Protein AF-A0A357K878-F1 (afdb_monomer_lite)

Sequence (113 aa):
WRDSGDEPWMMQSRLPSVAVAVCEDRLHGLERMATARPVLQVVVLDDGMQHRALRPDVLVGLVGRPDAHTWRLLVPAGPFRDLPSRLKRCDHVVDTSGHHPQCPWSSRTASAP

Radius of gyration: 17.21 Å; chains: 1; bounding box: 41×38×40 Å

pLDDT: mean 83.86, std 15.26, range [27.86, 96.25]

Secondary structure (DSSP, 8-state):
-TTT-HHHHHHHHH-TTS-----SSHHHHHHHHHHH-TT------TT-TT-TT---SS-EEEE----TTTTTPBTTTSSBSS-GGGGGG-SEEEE-SS--TT-TTTTTTS---

Structure (mmCIF, N/CA/C/O backbone):
data_AF-A0A357K878-F1
#
_entry.id   AF-A0A357K878-F1
#
loop_
_atom_site.group_PDB
_atom_site.id
_atom_site.type_symbol
_atom_site.label_atom_id
_atom_site.label_alt_id
_atom_site.label_comp_id
_atom_site.label_asym_id
_atom_site.label_entity_id
_atom_site.label_seq_id
_atom_site.pdbx_PDB_ins_code
_atom_site.Cartn_x
_atom_site.Cartn_y
_atom_site.Cartn_z
_atom_site.occupancy
_atom_site.B_iso_or_equiv
_atom_site.auth_seq_id
_atom_site.auth_comp_id
_atom_site.auth_asym_id
_atom_site.auth_atom_id
_atom_site.pdbx_PDB_model_num
ATOM 1 N N . TRP A 1 1 ? 12.622 -7.210 15.377 1.00 70.62 1 TRP A N 1
ATOM 2 C CA . TRP A 1 1 ? 13.041 -7.523 14.001 1.00 70.62 1 TRP A CA 1
ATOM 3 C C . TRP A 1 1 ? 13.207 -9.025 13.762 1.00 70.62 1 TRP A C 1
ATOM 5 O O . TRP A 1 1 ? 12.644 -9.495 12.790 1.00 70.62 1 TRP A O 1
ATOM 15 N N . ARG A 1 2 ? 13.895 -9.800 14.627 1.00 75.50 2 ARG A N 1
ATOM 16 C CA . ARG A 1 2 ? 14.149 -11.246 14.394 1.00 75.50 2 ARG A CA 1
ATOM 17 C C . ARG A 1 2 ? 12.900 -12.082 14.077 1.00 75.50 2 ARG A C 1
ATOM 19 O O . ARG A 1 2 ? 12.966 -12.911 13.183 1.00 75.50 2 ARG A O 1
ATOM 26 N N . ASP A 1 3 ? 11.777 -11.799 14.736 1.00 79.56 3 ASP A N 1
ATOM 27 C CA . ASP A 1 3 ? 10.540 -12.579 14.561 1.00 79.56 3 ASP A CA 1
ATOM 28 C C . ASP A 1 3 ? 9.530 -11.937 13.593 1.00 79.56 3 ASP A C 1
ATOM 30 O O . ASP A 1 3 ? 8.498 -12.526 13.292 1.00 79.56 3 ASP A O 1
ATOM 34 N N . SER A 1 4 ? 9.776 -10.704 13.135 1.00 77.75 4 SER A N 1
ATOM 35 C CA . SER A 1 4 ? 8.782 -9.904 12.390 1.00 77.75 4 SER A CA 1
ATOM 36 C C . SER A 1 4 ? 9.309 -9.310 11.086 1.00 77.75 4 SER A C 1
ATOM 38 O O . SER A 1 4 ? 8.530 -8.734 10.341 1.00 77.75 4 SER A O 1
ATOM 40 N N . GLY A 1 5 ? 10.612 -9.408 10.821 1.00 86.38 5 GLY A N 1
ATOM 41 C CA . GLY A 1 5 ? 11.286 -8.641 9.777 1.00 86.38 5 GLY A CA 1
ATOM 42 C C . GLY A 1 5 ? 11.749 -7.263 10.258 1.00 86.38 5 GLY A C 1
ATOM 43 O O . GLY A 1 5 ? 11.380 -6.780 11.336 1.00 86.38 5 GLY A O 1
ATOM 44 N N . ASP A 1 6 ? 12.613 -6.649 9.465 1.00 90.00 6 ASP A N 1
ATOM 45 C CA . ASP A 1 6 ? 13.151 -5.304 9.655 1.00 90.00 6 ASP A CA 1
ATOM 46 C C . ASP A 1 6 ? 12.128 -4.215 9.303 1.00 90.00 6 ASP A C 1
ATOM 48 O O . ASP A 1 6 ? 11.930 -3.309 10.112 1.00 90.00 6 ASP A O 1
ATOM 52 N N . GLU A 1 7 ? 11.421 -4.331 8.176 1.00 89.69 7 GLU A N 1
ATOM 53 C CA . GLU A 1 7 ? 10.415 -3.348 7.742 1.00 89.69 7 GLU A CA 1
ATOM 54 C C . GLU A 1 7 ? 9.235 -3.222 8.725 1.00 89.69 7 GLU A C 1
ATOM 56 O O . GLU A 1 7 ? 8.963 -2.106 9.184 1.00 89.69 7 GLU A O 1
ATOM 61 N N . PRO A 1 8 ? 8.566 -4.310 9.168 1.00 91.06 8 PRO A N 1
ATOM 62 C CA . PRO A 1 8 ? 7.448 -4.185 10.105 1.00 91.06 8 PRO A CA 1
ATOM 63 C C . PRO A 1 8 ? 7.893 -3.674 11.473 1.00 91.06 8 PRO A C 1
ATOM 65 O O . PRO A 1 8 ? 7.181 -2.912 12.130 1.00 91.06 8 PRO A O 1
ATOM 68 N N . TRP A 1 9 ? 9.106 -4.047 11.888 1.00 92.12 9 TRP A N 1
ATOM 69 C CA . TRP A 1 9 ? 9.706 -3.523 13.105 1.00 92.12 9 TRP A CA 1
ATOM 70 C C . TRP A 1 9 ? 9.985 -2.020 12.988 1.00 92.12 9 TRP A C 1
ATOM 72 O O . TRP A 1 9 ? 9.615 -1.268 13.887 1.00 92.12 9 TRP A O 1
ATOM 82 N N . MET A 1 10 ? 10.554 -1.564 11.867 1.00 93.50 10 MET A N 1
ATOM 83 C CA . MET A 1 10 ? 10.799 -0.146 11.605 1.00 93.50 10 MET A CA 1
ATOM 84 C C . MET A 1 10 ? 9.497 0.662 11.628 1.00 93.50 10 MET A C 1
ATOM 86 O O . MET A 1 10 ? 9.454 1.721 12.261 1.00 93.50 10 MET A O 1
ATOM 90 N N . MET A 1 11 ? 8.436 0.165 10.982 1.00 93.88 11 MET A N 1
ATOM 91 C CA . MET A 1 11 ? 7.116 0.801 11.012 1.00 93.88 11 MET A CA 1
ATOM 92 C C . MET A 1 11 ? 6.596 0.934 12.444 1.00 93.88 11 MET A C 1
ATOM 94 O O . MET A 1 11 ? 6.234 2.033 12.857 1.00 93.88 11 MET A O 1
ATOM 98 N N . GLN A 1 12 ? 6.630 -0.147 13.229 1.00 93.19 12 GLN A N 1
ATOM 99 C CA . GLN A 1 12 ? 6.143 -0.126 14.608 1.00 93.19 12 GLN A CA 1
ATOM 100 C C . GLN A 1 12 ? 6.958 0.822 15.499 1.00 93.19 12 GLN A C 1
ATOM 102 O O . GLN A 1 12 ? 6.385 1.504 16.348 1.00 93.19 12 GLN A O 1
ATOM 107 N N . SER A 1 13 ? 8.279 0.893 15.302 1.00 92.69 13 SER A N 1
ATOM 108 C CA . SER A 1 13 ? 9.155 1.808 16.041 1.00 92.69 13 SER A CA 1
ATOM 109 C C . SER A 1 13 ? 8.907 3.278 15.700 1.00 92.69 13 SER A C 1
ATOM 111 O O . SER A 1 13 ? 9.002 4.126 16.584 1.00 92.69 13 SER A O 1
ATOM 113 N N . ARG A 1 14 ? 8.588 3.598 14.440 1.00 95.12 14 ARG A N 1
ATOM 114 C CA . ARG A 1 14 ? 8.286 4.975 14.006 1.00 95.12 14 ARG A CA 1
ATOM 115 C C . ARG A 1 14 ? 6.848 5.395 14.305 1.00 95.12 14 ARG A C 1
ATOM 117 O O . ARG A 1 14 ? 6.589 6.582 14.471 1.00 95.12 14 ARG A O 1
ATOM 124 N N . LEU A 1 15 ? 5.930 4.435 14.372 1.00 94.12 15 LEU A N 1
ATOM 125 C CA . LEU A 1 15 ? 4.499 4.645 14.576 1.00 94.12 15 LEU A CA 1
ATOM 126 C C . LEU A 1 15 ? 4.015 3.846 15.800 1.00 94.12 15 LEU A C 1
ATOM 128 O O . LEU A 1 15 ? 3.243 2.899 15.654 1.00 94.12 15 LEU A O 1
ATOM 132 N N . PRO A 1 16 ? 4.439 4.206 17.026 1.00 91.94 16 PRO A N 1
ATOM 133 C CA . PRO A 1 16 ? 4.159 3.414 18.228 1.00 91.94 16 PRO A CA 1
ATOM 134 C C . PRO A 1 16 ? 2.663 3.294 18.560 1.00 91.94 16 PRO A C 1
ATOM 136 O O . PRO A 1 16 ? 2.258 2.363 19.249 1.00 91.94 16 PRO A O 1
ATOM 139 N N . SER A 1 17 ? 1.832 4.217 18.070 1.00 91.25 17 SER A N 1
ATOM 140 C CA . SER A 1 17 ? 0.375 4.193 18.245 1.00 91.25 17 SER A CA 1
ATOM 141 C C . SER A 1 17 ? -0.369 3.398 17.166 1.00 91.25 17 SER A C 1
ATOM 143 O O . SER A 1 17 ? -1.563 3.136 17.318 1.00 91.25 17 SER A O 1
ATOM 145 N N . VAL A 1 18 ? 0.305 3.010 16.080 1.00 92.19 18 VAL A N 1
ATOM 146 C CA . VAL A 1 18 ? -0.305 2.301 14.951 1.00 92.19 18 VAL A CA 1
ATOM 147 C C . VAL A 1 18 ? -0.095 0.802 15.119 1.00 92.19 18 VAL A C 1
ATOM 149 O O . VAL A 1 18 ? 0.979 0.340 15.501 1.00 92.19 18 VAL A O 1
ATOM 152 N N . ALA A 1 19 ? -1.145 0.033 14.837 1.00 91.69 19 ALA A N 1
ATOM 153 C CA . ALA A 1 19 ? -1.062 -1.417 14.781 1.00 91.69 19 ALA A CA 1
ATOM 154 C C . ALA A 1 19 ? -0.333 -1.846 13.507 1.00 91.69 19 ALA A C 1
ATOM 156 O O . ALA A 1 19 ? -0.794 -1.528 12.412 1.00 91.69 19 ALA A O 1
ATOM 157 N N . VAL A 1 20 ? 0.744 -2.615 13.643 1.00 92.62 20 VAL A N 1
ATOM 158 C CA . VAL A 1 20 ? 1.411 -3.252 12.504 1.00 92.62 20 VAL A CA 1
ATOM 159 C C . VAL A 1 20 ? 1.128 -4.751 12.534 1.00 92.62 20 VAL A C 1
ATOM 161 O O . VAL A 1 20 ? 1.266 -5.394 13.574 1.00 92.62 20 VAL A O 1
ATOM 164 N N . ALA A 1 21 ? 0.717 -5.309 11.397 1.00 92.06 21 ALA A N 1
ATOM 165 C CA . ALA A 1 21 ? 0.473 -6.737 11.239 1.00 92.06 21 ALA A CA 1
ATOM 166 C C . ALA A 1 21 ? 1.345 -7.301 10.116 1.00 92.06 21 ALA A C 1
ATOM 168 O O . ALA A 1 21 ? 1.481 -6.697 9.055 1.00 92.06 21 ALA A O 1
ATOM 169 N N . VAL A 1 22 ? 1.901 -8.487 10.355 1.00 91.56 22 VAL A N 1
ATOM 170 C CA . VAL A 1 22 ? 2.629 -9.273 9.357 1.00 91.56 22 VAL A CA 1
ATOM 171 C C . VAL A 1 22 ? 1.848 -10.558 9.152 1.00 91.56 22 VAL A C 1
ATOM 173 O O . VAL A 1 22 ? 1.639 -11.315 10.097 1.00 91.56 22 VAL A O 1
ATOM 176 N N . CYS A 1 23 ? 1.365 -10.783 7.937 1.00 91.38 23 CYS A N 1
ATOM 177 C CA . CYS A 1 23 ? 0.598 -11.974 7.601 1.00 91.38 23 CYS A CA 1
ATOM 178 C C . CYS A 1 23 ? 0.768 -12.249 6.117 1.00 91.38 23 CYS A C 1
ATOM 180 O O . CYS A 1 23 ? 0.537 -11.338 5.335 1.00 91.38 23 CYS A O 1
ATOM 182 N N . GLU A 1 24 ? 1.173 -13.460 5.730 1.00 87.88 24 GLU A N 1
ATOM 183 C CA . GLU A 1 24 ? 1.360 -13.823 4.320 1.00 87.88 24 GLU A CA 1
ATOM 184 C C . GLU A 1 24 ? 0.046 -13.699 3.534 1.00 87.88 24 GLU A C 1
ATOM 186 O O . GLU A 1 24 ? -0.025 -12.981 2.534 1.00 87.88 24 GLU A O 1
ATOM 191 N N . ASP A 1 25 ? -1.022 -14.292 4.060 1.00 91.25 25 ASP A N 1
ATOM 192 C CA . ASP A 1 25 ? -2.376 -14.111 3.553 1.00 91.25 25 ASP A CA 1
ATOM 193 C C . ASP A 1 25 ? -2.959 -12.786 4.068 1.00 91.25 25 ASP A C 1
ATOM 195 O O . ASP A 1 25 ? -3.281 -12.637 5.251 1.00 91.25 25 ASP A O 1
ATOM 199 N N . ARG A 1 26 ? -3.080 -11.792 3.181 1.00 91.69 26 ARG A N 1
ATOM 200 C CA . ARG A 1 26 ? -3.538 -10.455 3.578 1.00 91.69 26 ARG A CA 1
ATOM 201 C C . ARG A 1 26 ? -5.021 -10.430 3.937 1.00 91.69 26 ARG A C 1
ATOM 203 O O . ARG A 1 26 ? -5.392 -9.656 4.814 1.00 91.69 26 ARG A O 1
ATOM 210 N N . LEU A 1 27 ? -5.846 -11.281 3.324 1.00 91.69 27 LEU A N 1
ATOM 211 C CA . LEU A 1 27 ? -7.270 -11.376 3.652 1.00 91.69 27 LEU A CA 1
ATOM 212 C C . LEU A 1 27 ? -7.444 -11.944 5.061 1.00 91.69 27 LEU A C 1
ATOM 214 O O . LEU A 1 27 ? -8.105 -11.327 5.894 1.00 91.69 27 LEU A O 1
ATOM 218 N N . HIS A 1 28 ? -6.740 -13.035 5.368 1.00 93.88 28 HIS A N 1
ATOM 219 C CA . HIS A 1 28 ? -6.734 -13.604 6.714 1.00 93.88 28 HIS A CA 1
ATOM 220 C C . HIS A 1 28 ? -6.198 -12.616 7.766 1.00 93.88 28 HIS A C 1
ATOM 222 O O . HIS A 1 28 ? -6.733 -12.499 8.872 1.00 93.88 28 HIS A O 1
ATOM 228 N N . GLY A 1 29 ? -5.147 -11.863 7.425 1.00 93.62 29 GLY A N 1
ATOM 229 C CA . GLY A 1 29 ? -4.603 -10.815 8.289 1.00 93.62 29 GLY A CA 1
ATOM 230 C C . GLY A 1 29 ? -5.634 -9.731 8.616 1.00 93.62 29 GLY A C 1
ATOM 231 O O . GLY A 1 29 ? -5.787 -9.364 9.783 1.00 93.62 29 GLY A O 1
ATOM 232 N N . LEU A 1 30 ? -6.377 -9.265 7.609 1.00 93.38 30 LEU A N 1
ATOM 233 C CA . LEU A 1 30 ? -7.443 -8.275 7.772 1.00 93.38 30 LEU A CA 1
ATOM 234 C C . LEU A 1 30 ? -8.569 -8.787 8.679 1.00 93.38 30 LEU A C 1
ATOM 236 O O . LEU A 1 30 ? -8.966 -8.076 9.601 1.00 93.38 30 LEU A O 1
ATOM 240 N N . GLU A 1 31 ? -9.036 -10.022 8.485 1.00 93.50 31 GLU A N 1
ATOM 241 C CA . GLU A 1 31 ? -10.072 -10.639 9.330 1.00 93.50 31 GLU A CA 1
ATOM 242 C C . GLU A 1 31 ? -9.645 -10.706 10.803 1.00 93.50 31 GLU A C 1
ATOM 244 O O . GLU A 1 31 ? -10.402 -10.349 11.716 1.00 93.50 31 GLU A O 1
ATOM 249 N N . ARG A 1 32 ? -8.393 -11.108 11.051 1.00 95.19 32 ARG A N 1
ATOM 250 C CA . ARG A 1 32 ? -7.828 -11.150 12.405 1.00 95.19 32 ARG A CA 1
ATOM 251 C C . ARG A 1 32 ? -7.708 -9.763 13.020 1.00 95.19 32 ARG A C 1
ATOM 253 O O . ARG A 1 32 ? -8.007 -9.608 14.202 1.00 95.19 32 ARG A O 1
ATOM 260 N N . MET A 1 33 ? -7.286 -8.763 12.247 1.00 94.19 33 MET A N 1
ATOM 261 C CA . MET A 1 33 ? -7.200 -7.380 12.719 1.00 94.19 33 MET A CA 1
ATOM 262 C C . MET A 1 33 ? -8.579 -6.815 13.062 1.00 94.19 33 MET A C 1
ATOM 264 O O . MET A 1 33 ? -8.725 -6.223 14.129 1.00 94.19 33 MET A O 1
ATOM 268 N N . ALA A 1 34 ? -9.582 -7.045 12.211 1.00 92.75 34 ALA A N 1
ATOM 269 C CA . ALA A 1 34 ? -10.956 -6.614 12.450 1.00 92.75 34 ALA A CA 1
ATOM 270 C C . ALA A 1 34 ? -11.533 -7.246 13.728 1.00 92.75 34 ALA A C 1
ATOM 272 O O . ALA A 1 34 ? -12.148 -6.560 14.541 1.00 92.75 34 ALA A O 1
ATOM 273 N N . THR A 1 35 ? -11.260 -8.536 13.952 1.00 94.69 35 THR A N 1
ATOM 274 C CA . THR A 1 35 ? -11.706 -9.253 15.157 1.00 94.69 35 THR A CA 1
ATOM 275 C C . THR A 1 35 ? -10.982 -8.768 16.417 1.00 94.69 35 THR A C 1
ATOM 277 O O . THR A 1 35 ? -11.608 -8.518 17.444 1.00 94.69 35 THR A O 1
ATOM 280 N N . ALA A 1 36 ? -9.655 -8.620 16.357 1.00 94.62 36 ALA A N 1
ATOM 281 C CA . ALA A 1 36 ? -8.841 -8.233 17.509 1.00 94.62 36 ALA A CA 1
ATOM 282 C C . ALA A 1 36 ? -8.969 -6.744 17.869 1.00 94.62 36 ALA A C 1
ATOM 284 O O . ALA A 1 36 ? -8.690 -6.355 19.003 1.00 94.62 36 ALA A O 1
ATOM 285 N N . ARG A 1 37 ? -9.354 -5.896 16.908 1.00 92.50 37 ARG A N 1
ATOM 286 C CA . ARG A 1 37 ? -9.501 -4.448 17.080 1.00 92.50 37 ARG A CA 1
ATOM 287 C C . ARG A 1 37 ? -10.828 -3.978 16.476 1.00 92.50 37 ARG A C 1
ATOM 289 O O . ARG A 1 37 ? -10.819 -3.386 15.402 1.00 92.50 37 ARG A O 1
ATOM 296 N N . PRO A 1 38 ? -11.956 -4.142 17.189 1.00 91.38 38 PRO A N 1
ATOM 297 C CA . PRO A 1 38 ? -13.279 -3.764 16.678 1.00 91.38 38 PRO A CA 1
ATO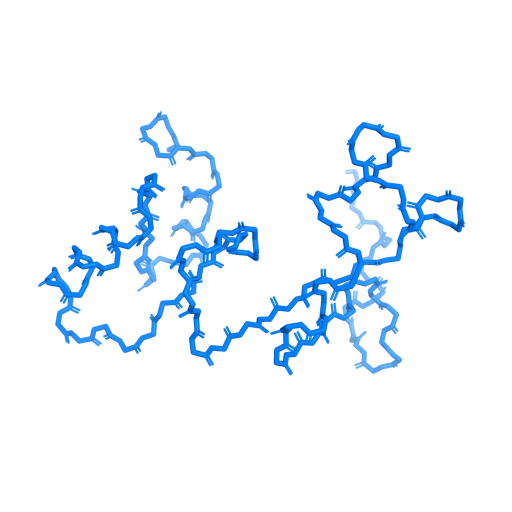M 298 C C . PRO A 1 38 ? -13.433 -2.278 16.313 1.00 91.38 38 PRO A C 1
ATOM 300 O O . PRO A 1 38 ? -14.319 -1.918 15.550 1.00 91.38 38 PRO A O 1
ATOM 303 N N . VAL A 1 39 ? -12.576 -1.406 16.858 1.00 93.06 39 VAL A N 1
ATOM 304 C CA . VAL A 1 39 ? -12.549 0.038 16.556 1.00 93.06 39 VAL A CA 1
ATOM 305 C C . VAL A 1 39 ? -11.682 0.394 15.339 1.00 93.06 39 VAL A C 1
ATOM 307 O O . VAL A 1 39 ? -11.529 1.570 15.024 1.00 93.06 39 VAL A O 1
ATOM 310 N N . LEU A 1 40 ? -11.059 -0.588 14.679 1.00 92.50 40 LEU A N 1
ATOM 311 C CA . LEU A 1 40 ? -10.235 -0.375 13.491 1.00 92.50 40 LEU A CA 1
ATOM 312 C C . LEU A 1 40 ? -11.108 0.092 12.321 1.00 92.50 40 LEU A C 1
ATOM 314 O O . LEU A 1 40 ? -12.004 -0.625 11.889 1.00 92.50 40 LEU A O 1
ATOM 318 N N . GLN A 1 41 ? -10.825 1.286 11.799 1.00 93.88 41 GLN A N 1
ATOM 319 C CA . GLN A 1 41 ? -11.619 1.890 10.719 1.00 93.88 41 GLN A CA 1
ATOM 320 C C . GLN A 1 41 ? -10.934 1.823 9.353 1.00 93.88 41 GLN A C 1
ATOM 322 O O . GLN A 1 41 ? -11.606 1.808 8.329 1.00 93.88 41 GLN A O 1
ATOM 327 N N . VAL A 1 42 ? -9.599 1.824 9.334 1.00 94.69 42 VAL A N 1
ATOM 328 C CA . VAL A 1 42 ? -8.793 1.895 8.111 1.00 94.69 42 VAL A CA 1
ATOM 329 C C . VAL A 1 42 ? -7.570 1.004 8.266 1.00 94.69 42 VAL A C 1
ATOM 331 O O . VAL A 1 42 ? -6.938 0.984 9.324 1.00 94.69 42 VAL A O 1
ATOM 334 N N . VAL A 1 43 ? -7.218 0.300 7.191 1.00 94.81 43 VAL A N 1
ATOM 335 C CA . VAL A 1 43 ? -5.962 -0.441 7.067 1.00 94.81 43 VAL A CA 1
ATOM 336 C C . VAL A 1 43 ? -5.216 0.062 5.841 1.00 94.81 43 VAL A C 1
ATOM 338 O O . VAL A 1 43 ? -5.802 0.234 4.776 1.00 94.81 43 VAL A O 1
ATOM 341 N N . VAL A 1 44 ? -3.913 0.280 5.997 1.00 94.69 44 VAL A N 1
ATOM 342 C CA . VAL A 1 44 ? -3.009 0.588 4.889 1.00 94.69 44 VAL A CA 1
ATOM 343 C C . VAL A 1 44 ? -2.180 -0.655 4.616 1.00 94.69 44 VAL A C 1
ATOM 345 O O . VAL A 1 44 ? -1.504 -1.157 5.513 1.00 94.69 44 VAL A O 1
ATOM 348 N N . LEU A 1 45 ? -2.250 -1.158 3.385 1.00 93.62 45 LEU A N 1
ATOM 349 C CA . LEU A 1 45 ? -1.397 -2.251 2.942 1.00 93.62 45 LEU A CA 1
ATOM 350 C C . LEU A 1 45 ? -0.147 -1.675 2.281 1.00 93.62 45 LEU A C 1
ATOM 352 O O . LEU A 1 45 ? -0.233 -1.091 1.199 1.00 93.62 45 LEU A O 1
ATOM 356 N N . ASP A 1 46 ? 0.998 -1.868 2.928 1.00 90.62 46 ASP A N 1
ATOM 357 C CA . ASP A 1 46 ? 2.289 -1.576 2.316 1.00 90.62 46 ASP A CA 1
ATOM 358 C C . ASP A 1 46 ? 2.578 -2.584 1.191 1.00 90.62 46 ASP A C 1
ATOM 360 O O . ASP A 1 46 ? 2.317 -3.780 1.336 1.00 90.62 46 ASP A O 1
ATOM 364 N N . ASP A 1 47 ? 3.038 -2.081 0.046 1.00 87.50 47 ASP A N 1
ATOM 365 C CA . ASP A 1 47 ? 3.309 -2.849 -1.184 1.00 87.50 47 ASP A CA 1
ATOM 366 C C . ASP A 1 47 ? 2.165 -3.796 -1.632 1.00 87.50 47 ASP A C 1
ATOM 368 O O . ASP A 1 47 ? 2.357 -4.951 -2.016 1.00 87.50 47 ASP A O 1
ATOM 372 N N . GLY A 1 48 ? 0.921 -3.308 -1.568 1.00 89.94 48 GLY A N 1
ATOM 373 C CA . GLY A 1 48 ? -0.274 -4.099 -1.885 1.00 89.94 48 GLY A CA 1
ATOM 374 C C . GLY A 1 48 ? -0.653 -4.196 -3.367 1.00 89.94 48 GLY A C 1
ATOM 375 O O . GLY A 1 48 ? -1.551 -4.961 -3.722 1.00 89.94 48 GLY A O 1
ATOM 376 N N . MET A 1 49 ? -0.015 -3.427 -4.255 1.00 89.81 49 MET A N 1
ATOM 377 C CA . MET A 1 49 ? -0.503 -3.213 -5.630 1.00 89.81 49 MET A CA 1
ATOM 378 C C . MET A 1 49 ? -0.528 -4.499 -6.482 1.00 89.81 49 MET A C 1
ATOM 380 O O . MET A 1 49 ? -1.386 -4.674 -7.359 1.00 89.81 49 MET A O 1
ATOM 384 N N . GLN A 1 50 ? 0.407 -5.415 -6.232 1.00 89.62 50 GLN A N 1
ATOM 385 C CA . GLN A 1 50 ? 0.550 -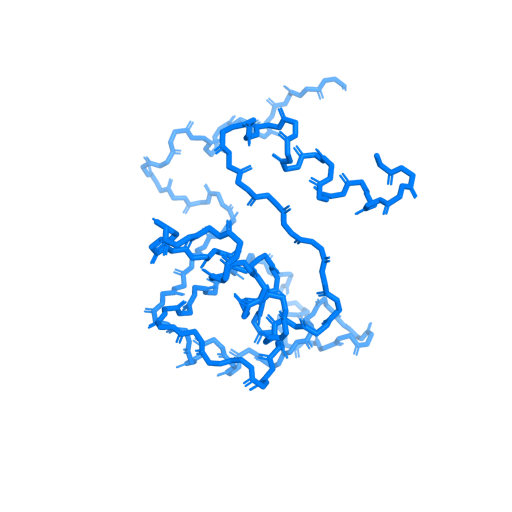6.691 -6.930 1.00 89.62 50 GLN A CA 1
ATOM 386 C C . GLN A 1 50 ? -0.340 -7.785 -6.315 1.00 89.62 50 GLN A C 1
ATOM 388 O O . GLN A 1 50 ? -0.533 -8.832 -6.938 1.00 89.62 50 GLN A O 1
ATOM 393 N N . HIS A 1 51 ? -0.937 -7.554 -5.140 1.00 90.19 51 HIS A N 1
ATOM 394 C CA . HIS A 1 51 ? -1.787 -8.530 -4.466 1.00 90.19 51 HIS A CA 1
ATOM 395 C C . HIS A 1 51 ? -3.204 -8.546 -5.066 1.00 90.19 51 HIS A C 1
ATOM 397 O O . HIS A 1 51 ? -4.111 -7.849 -4.626 1.00 90.19 51 HIS A O 1
ATOM 403 N N . ARG A 1 52 ? -3.400 -9.345 -6.124 1.00 87.75 52 ARG A N 1
ATOM 404 C CA . ARG A 1 52 ? -4.616 -9.315 -6.969 1.00 87.75 52 ARG A CA 1
ATOM 405 C C . ARG A 1 52 ? -5.890 -9.822 -6.291 1.00 87.75 52 ARG A C 1
ATOM 407 O O . ARG A 1 52 ? -6.970 -9.453 -6.744 1.00 87.75 52 ARG A O 1
ATOM 414 N N . ALA A 1 53 ? -5.759 -10.672 -5.272 1.00 88.94 53 ALA A N 1
ATOM 415 C CA . ALA A 1 53 ? -6.891 -11.237 -4.540 1.00 88.94 53 ALA A CA 1
ATOM 416 C C . ALA A 1 53 ? -7.581 -10.194 -3.647 1.00 88.94 53 ALA A C 1
ATOM 418 O O . ALA A 1 53 ? -8.792 -10.253 -3.455 1.00 88.94 53 ALA A O 1
ATOM 419 N N . LEU A 1 54 ? -6.824 -9.212 -3.151 1.00 89.06 54 LEU A N 1
ATOM 420 C CA . LEU A 1 54 ? -7.358 -8.120 -2.353 1.00 89.06 54 LEU A CA 1
ATOM 421 C C . LEU A 1 54 ? -7.745 -6.953 -3.261 1.00 89.06 54 LEU A C 1
ATOM 423 O O . LEU A 1 54 ? -6.926 -6.428 -4.018 1.00 89.06 54 LEU A O 1
ATOM 427 N N . ARG A 1 55 ? -9.002 -6.517 -3.165 1.00 90.38 55 ARG A N 1
ATOM 428 C CA . ARG A 1 55 ? -9.466 -5.285 -3.803 1.00 90.38 55 ARG A CA 1
ATOM 429 C C . ARG A 1 55 ? -9.609 -4.208 -2.727 1.00 90.38 55 ARG A C 1
ATOM 431 O O . ARG A 1 55 ? -10.543 -4.315 -1.939 1.00 90.38 55 ARG A O 1
ATOM 438 N N . PRO A 1 56 ? -8.711 -3.212 -2.666 1.00 93.50 56 PRO A N 1
ATOM 439 C CA . PRO A 1 56 ? -8.842 -2.134 -1.697 1.00 93.50 56 PRO A CA 1
ATOM 440 C C . PRO A 1 56 ? -9.997 -1.203 -2.079 1.00 93.50 56 PRO A C 1
ATOM 442 O O . PRO A 1 56 ? -10.369 -1.122 -3.253 1.00 93.50 56 PRO A O 1
ATOM 445 N N . ASP A 1 57 ? -10.517 -0.476 -1.094 1.00 95.69 57 ASP A N 1
ATOM 446 C CA . ASP A 1 57 ? -11.479 0.608 -1.324 1.00 95.69 57 ASP A CA 1
ATOM 447 C C . ASP A 1 57 ? -10.834 1.794 -2.053 1.00 95.69 57 ASP A C 1
ATOM 449 O O . ASP A 1 57 ? -11.488 2.458 -2.851 1.00 95.69 57 ASP A O 1
ATOM 453 N N . VAL A 1 58 ? -9.542 2.031 -1.795 1.00 96.25 58 VAL A N 1
ATOM 454 C CA . VAL A 1 58 ? -8.714 3.034 -2.474 1.00 96.25 58 VAL A CA 1
ATOM 455 C C . VAL A 1 58 ? -7.352 2.423 -2.799 1.00 96.25 58 VAL A C 1
ATOM 457 O O . VAL A 1 58 ? -6.628 1.980 -1.905 1.00 96.25 58 VAL A O 1
ATOM 460 N N . LEU A 1 59 ? -6.979 2.416 -4.077 1.00 95.12 59 LEU A N 1
ATOM 461 C CA . LEU A 1 59 ? -5.677 1.974 -4.565 1.00 95.12 59 LEU A CA 1
ATOM 462 C C . LEU A 1 59 ? -4.806 3.176 -4.944 1.00 95.12 59 LEU A C 1
ATOM 464 O O . LEU A 1 59 ? -5.040 3.841 -5.954 1.00 95.12 59 LEU A O 1
ATOM 468 N N . VAL A 1 60 ? -3.741 3.402 -4.176 1.00 95.50 60 VAL A N 1
ATOM 469 C CA . VAL A 1 60 ? -2.746 4.446 -4.455 1.00 95.50 60 VAL A CA 1
ATOM 470 C C . VAL A 1 60 ? -1.510 3.821 -5.099 1.00 95.50 60 VAL A C 1
ATOM 472 O O . VAL A 1 60 ? -0.858 2.965 -4.507 1.00 95.50 60 VAL A O 1
ATOM 475 N N . GLY A 1 61 ? -1.187 4.239 -6.322 1.00 93.38 61 GLY A N 1
ATOM 476 C CA . GLY A 1 61 ? 0.036 3.849 -7.021 1.00 93.38 61 GLY A CA 1
ATOM 477 C C . GLY A 1 61 ? 1.165 4.842 -6.761 1.00 93.38 61 GLY A C 1
ATOM 478 O O . GLY A 1 61 ? 0.967 6.048 -6.884 1.00 93.38 61 GLY A O 1
ATOM 479 N N . LEU A 1 62 ? 2.360 4.347 -6.446 1.00 91.69 62 LEU A N 1
ATOM 480 C CA . LEU A 1 62 ? 3.565 5.171 -6.330 1.00 91.69 62 LEU A CA 1
ATOM 481 C C . LEU A 1 62 ? 4.410 5.007 -7.594 1.00 91.69 62 LEU A C 1
ATOM 483 O O . LEU A 1 62 ? 4.740 3.885 -7.980 1.00 91.69 62 LEU A O 1
ATOM 487 N N . VAL A 1 63 ? 4.756 6.115 -8.246 1.00 86.56 63 VAL A N 1
ATOM 488 C CA . VAL A 1 63 ? 5.520 6.110 -9.497 1.00 86.56 63 VAL A CA 1
ATOM 489 C C . VAL A 1 63 ? 6.737 7.007 -9.343 1.00 86.56 63 VAL A C 1
ATOM 491 O O . VAL A 1 63 ? 6.615 8.210 -9.149 1.00 86.56 63 VAL A O 1
ATOM 494 N N . GLY A 1 64 ? 7.922 6.409 -9.448 1.00 84.44 64 GLY A N 1
ATOM 495 C CA . GLY A 1 64 ? 9.166 7.149 -9.641 1.00 84.44 64 GLY A CA 1
ATOM 496 C C . GLY A 1 64 ? 9.453 7.382 -11.126 1.00 84.44 64 GLY A C 1
ATOM 497 O O . GLY A 1 64 ? 8.739 6.890 -12.001 1.00 84.44 64 GLY A O 1
ATOM 498 N N . ARG A 1 65 ? 10.546 8.088 -11.425 1.00 75.56 65 ARG A N 1
ATOM 499 C CA . ARG A 1 65 ? 11.052 8.242 -12.797 1.00 75.56 65 ARG A CA 1
ATOM 500 C C . ARG A 1 65 ? 12.112 7.173 -13.082 1.00 75.56 65 ARG A C 1
ATOM 502 O O . ARG A 1 65 ? 13.249 7.350 -12.648 1.00 75.56 65 ARG A O 1
ATOM 509 N N . PRO A 1 66 ? 11.772 6.059 -13.757 1.00 69.19 66 PRO A N 1
ATOM 510 C CA . PRO A 1 66 ? 12.786 5.135 -14.261 1.00 69.19 66 PRO A CA 1
ATOM 511 C C . PRO A 1 66 ? 13.628 5.812 -15.353 1.00 69.19 66 PRO A C 1
ATOM 513 O O . PRO A 1 66 ? 13.191 6.785 -15.974 1.00 69.19 66 PRO A O 1
ATOM 516 N N . ASP A 1 67 ? 14.806 5.259 -15.636 1.00 71.94 67 ASP A N 1
ATOM 517 C CA . ASP A 1 67 ? 15.597 5.670 -16.797 1.00 71.94 67 ASP A CA 1
ATOM 518 C C . ASP A 1 67 ? 14.799 5.498 -18.108 1.00 71.94 67 ASP A C 1
ATOM 520 O O . ASP A 1 67 ? 13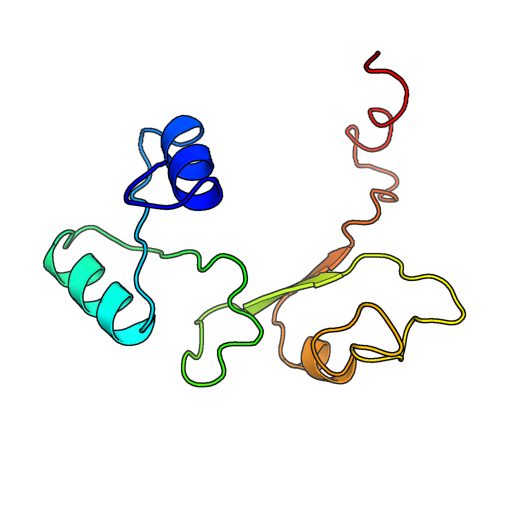.999 4.564 -18.257 1.00 71.94 67 ASP A O 1
ATOM 524 N N . ALA A 1 68 ? 15.040 6.383 -19.081 1.00 73.06 68 ALA A N 1
ATOM 525 C CA . ALA A 1 68 ? 14.338 6.409 -20.365 1.00 73.06 68 ALA A CA 1
ATOM 526 C C . ALA A 1 68 ? 14.482 5.112 -21.188 1.00 73.06 68 ALA A C 1
ATOM 528 O O . ALA A 1 68 ? 13.670 4.866 -22.079 1.00 73.06 68 ALA A O 1
ATOM 529 N N . HIS A 1 69 ? 15.460 4.256 -20.887 1.00 74.75 69 HIS A N 1
ATOM 530 C CA . HIS A 1 69 ? 15.651 2.962 -21.546 1.00 74.75 69 HIS A CA 1
ATOM 531 C C . HIS A 1 69 ? 14.939 1.811 -20.823 1.00 74.75 69 HIS A C 1
ATOM 533 O O . HIS A 1 69 ? 14.711 0.761 -21.419 1.00 74.75 69 HIS A O 1
ATOM 539 N N . THR A 1 70 ? 14.551 1.991 -19.556 1.00 77.56 70 THR A N 1
ATOM 540 C CA . THR A 1 70 ? 14.015 0.907 -18.710 1.00 77.56 70 THR A CA 1
ATOM 541 C C . THR A 1 70 ? 12.547 1.084 -18.329 1.00 77.56 70 THR A C 1
ATOM 543 O O . THR A 1 70 ? 11.954 0.172 -17.755 1.00 77.56 70 THR A O 1
ATOM 546 N N . TRP A 1 71 ? 11.914 2.202 -18.705 1.00 76.94 71 TRP A N 1
ATOM 547 C CA . TRP A 1 71 ? 10.559 2.575 -18.265 1.00 76.94 71 TRP A CA 1
ATOM 548 C C . TRP A 1 71 ? 9.422 1.600 -18.631 1.00 76.94 71 TRP A C 1
ATOM 550 O O . TRP A 1 71 ? 8.304 1.739 -18.136 1.00 76.94 71 TRP A O 1
ATOM 560 N N . ARG A 1 72 ? 9.685 0.606 -19.488 1.00 81.25 72 ARG A N 1
ATOM 561 C CA . ARG A 1 72 ? 8.730 -0.457 -19.865 1.00 81.25 72 ARG A CA 1
ATOM 562 C C . ARG A 1 72 ? 9.252 -1.865 -19.611 1.00 81.25 72 ARG A C 1
ATOM 564 O O . ARG A 1 72 ? 8.560 -2.826 -19.941 1.00 81.25 72 ARG A O 1
ATOM 571 N N . LEU A 1 73 ? 10.473 -1.992 -19.106 1.00 88.94 73 LEU A N 1
ATOM 572 C CA . LEU A 1 73 ? 11.121 -3.282 -18.946 1.00 88.94 73 LEU A CA 1
ATOM 573 C C . LEU A 1 73 ? 10.747 -3.866 -17.584 1.00 88.94 73 LEU A C 1
ATOM 575 O O . LEU A 1 73 ? 10.961 -3.246 -16.540 1.00 88.94 73 LEU A O 1
ATOM 579 N N . LEU A 1 74 ? 10.156 -5.059 -17.620 1.00 91.94 74 LEU A N 1
ATOM 580 C CA . LEU A 1 74 ? 9.848 -5.836 -16.426 1.00 91.94 74 LEU A CA 1
ATOM 581 C C . LEU A 1 74 ? 11.104 -6.530 -15.899 1.00 91.94 74 LEU A C 1
ATOM 583 O O . LEU A 1 74 ? 12.047 -6.771 -16.655 1.00 91.94 74 LEU A O 1
ATOM 587 N N . VAL A 1 75 ? 11.085 -6.916 -14.626 1.00 92.06 75 VAL A N 1
ATOM 588 C CA . VAL A 1 75 ? 12.110 -7.795 -14.043 1.00 92.06 75 VAL A CA 1
ATOM 589 C C . VAL A 1 75 ? 12.224 -9.087 -14.879 1.00 92.06 75 VAL A C 1
ATOM 591 O O . VAL A 1 75 ? 11.192 -9.680 -15.202 1.00 92.06 75 VAL A O 1
ATOM 594 N N . PRO A 1 76 ? 13.443 -9.546 -15.242 1.00 93.12 76 PRO A N 1
ATOM 595 C CA . PRO A 1 76 ? 14.757 -9.015 -14.847 1.00 93.12 76 PRO A CA 1
ATOM 596 C C . PRO A 1 76 ? 15.356 -7.952 -15.789 1.00 93.12 76 PRO A C 1
ATOM 598 O O . PRO A 1 76 ? 16.406 -7.402 -15.479 1.00 93.12 76 PRO A O 1
ATOM 601 N N . ALA A 1 77 ? 14.730 -7.651 -16.929 1.00 91.56 77 ALA A N 1
ATOM 602 C CA . ALA A 1 77 ? 15.253 -6.701 -17.920 1.00 91.56 77 ALA A CA 1
ATOM 603 C C . ALA A 1 77 ? 15.146 -5.223 -17.486 1.00 91.56 77 ALA A C 1
ATOM 605 O O . ALA A 1 77 ? 15.776 -4.352 -18.080 1.00 91.56 77 ALA A O 1
ATOM 606 N N . GLY A 1 78 ? 14.339 -4.929 -16.467 1.00 88.88 78 GLY A N 1
ATOM 607 C CA . GLY A 1 78 ? 14.197 -3.608 -15.868 1.00 88.88 78 GLY A CA 1
ATOM 608 C C . GLY A 1 78 ? 13.576 -3.667 -14.472 1.00 88.88 78 GLY A C 1
ATOM 609 O O . GLY A 1 78 ? 13.359 -4.755 -13.936 1.00 88.88 78 GLY A O 1
ATOM 610 N N . PRO A 1 79 ? 13.294 -2.508 -13.855 1.00 86.44 79 PRO A N 1
ATOM 611 C CA . PRO A 1 79 ? 12.921 -2.437 -12.443 1.00 86.44 79 PRO A CA 1
ATOM 612 C C . PRO A 1 79 ? 11.434 -2.721 -12.171 1.00 86.44 79 PRO A C 1
ATOM 614 O O . PRO A 1 79 ? 11.029 -2.823 -11.012 1.00 86.44 79 PRO A O 1
ATOM 617 N N . PHE A 1 80 ? 10.588 -2.813 -13.202 1.00 89.06 80 PHE A N 1
ATOM 618 C CA . PHE A 1 80 ? 9.142 -2.908 -13.008 1.00 89.06 80 PHE A CA 1
ATOM 619 C C . PHE A 1 80 ? 8.697 -4.320 -12.626 1.00 89.06 80 PHE A C 1
ATOM 621 O O . PHE A 1 80 ? 8.965 -5.293 -13.329 1.00 89.06 80 PHE A O 1
ATOM 628 N N . ARG A 1 81 ? 7.949 -4.422 -11.522 1.00 91.44 81 ARG A N 1
ATOM 629 C CA . ARG A 1 81 ? 7.352 -5.685 -11.049 1.00 91.44 81 ARG A CA 1
ATOM 630 C C . ARG A 1 81 ? 6.026 -6.027 -11.736 1.00 91.44 81 ARG A C 1
ATOM 632 O O . ARG A 1 81 ? 5.546 -7.148 -11.619 1.00 91.44 81 ARG A O 1
ATOM 639 N N . ASP A 1 82 ? 5.414 -5.060 -12.415 1.00 90.94 82 ASP A N 1
ATOM 640 C CA . ASP A 1 82 ? 4.151 -5.233 -13.133 1.00 90.94 82 ASP A CA 1
ATOM 641 C C . ASP A 1 82 ? 4.090 -4.261 -14.323 1.00 90.94 82 ASP A C 1
ATOM 643 O O . ASP A 1 82 ? 4.887 -3.326 -14.435 1.00 90.94 82 ASP A O 1
ATOM 647 N N . LEU A 1 83 ? 3.145 -4.487 -15.232 1.00 89.06 83 LEU A N 1
ATOM 648 C CA . LEU A 1 83 ? 2.996 -3.676 -16.438 1.00 89.06 83 LEU A CA 1
ATOM 649 C C . LEU A 1 83 ? 2.610 -2.226 -16.092 1.00 89.06 83 LEU A C 1
ATOM 651 O O . LEU A 1 83 ? 1.698 -2.028 -15.287 1.00 89.06 83 LEU A O 1
ATOM 655 N N . PRO A 1 84 ? 3.160 -1.202 -16.780 1.00 85.44 84 PRO A N 1
ATOM 656 C CA . PRO A 1 84 ? 2.763 0.197 -16.572 1.00 85.44 84 PRO A CA 1
ATOM 657 C C . PRO A 1 84 ? 1.254 0.443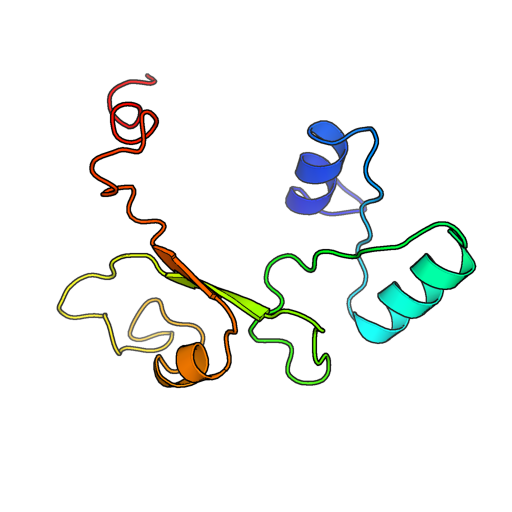 -16.727 1.00 85.44 84 PRO A C 1
ATOM 659 O O . PRO A 1 84 ? 0.680 1.314 -16.080 1.00 85.44 84 PRO A O 1
ATOM 662 N N . SER A 1 85 ? 0.573 -0.367 -17.546 1.00 88.62 85 SER A N 1
ATOM 663 C CA . SER A 1 85 ? -0.882 -0.312 -17.732 1.00 88.62 85 SER A CA 1
ATOM 664 C C . SER A 1 85 ? -1.679 -0.587 -16.453 1.00 88.62 85 SER A C 1
ATOM 666 O O . SER A 1 85 ? -2.855 -0.234 -16.391 1.00 88.62 85 SER A O 1
ATOM 668 N N . ARG A 1 86 ? -1.068 -1.179 -15.424 1.00 89.06 86 ARG A N 1
ATOM 669 C CA . ARG A 1 86 ? -1.706 -1.473 -14.136 1.00 89.06 86 ARG A CA 1
ATOM 670 C C . ARG A 1 86 ? -1.979 -0.228 -13.312 1.00 89.06 86 ARG A C 1
ATOM 672 O O . ARG A 1 86 ? -2.935 -0.241 -12.544 1.00 89.06 86 ARG A O 1
ATOM 679 N N . LEU A 1 87 ? -1.229 0.848 -13.544 1.00 89.75 87 LEU A N 1
ATOM 680 C CA . LEU A 1 87 ? -1.486 2.156 -12.937 1.00 89.75 87 LEU A CA 1
ATOM 681 C C . LEU A 1 87 ? -2.876 2.697 -13.290 1.00 89.75 87 LEU A C 1
ATOM 683 O O . LEU A 1 87 ? -3.444 3.455 -12.519 1.00 89.75 87 LEU A O 1
ATOM 687 N N . LYS A 1 88 ? -3.480 2.245 -14.400 1.00 91.38 88 LYS A N 1
ATOM 688 C CA . LYS A 1 88 ? -4.862 2.600 -14.771 1.00 91.38 88 LYS A CA 1
ATOM 689 C C . LYS A 1 88 ? -5.918 2.106 -13.776 1.00 91.38 88 LYS A C 1
ATOM 691 O O . LYS A 1 88 ? -7.069 2.502 -13.889 1.00 91.38 88 LYS A O 1
ATOM 696 N N . ARG A 1 89 ? -5.561 1.189 -12.869 1.00 91.00 89 ARG A N 1
ATOM 697 C CA . ARG A 1 89 ? -6.457 0.695 -11.813 1.00 91.00 89 ARG A CA 1
ATOM 698 C C . ARG A 1 89 ? -6.359 1.505 -10.526 1.00 91.00 89 ARG A C 1
ATOM 700 O O . ARG A 1 89 ? -7.156 1.255 -9.633 1.00 91.00 89 ARG A O 1
ATOM 707 N N . CYS A 1 90 ? -5.351 2.362 -10.398 1.00 93.38 90 CYS A N 1
ATOM 708 C CA . CYS A 1 90 ? -5.168 3.182 -9.214 1.00 93.38 90 CYS A CA 1
ATOM 709 C C . CYS A 1 90 ? -6.165 4.340 -9.239 1.00 93.38 90 CYS A C 1
ATOM 711 O O . CYS A 1 90 ? -6.315 5.001 -10.265 1.00 93.38 90 CYS A O 1
ATOM 713 N N . ASP A 1 91 ? -6.790 4.606 -8.099 1.00 96.12 91 ASP A N 1
ATOM 714 C CA . ASP A 1 91 ? -7.631 5.786 -7.896 1.00 96.12 91 ASP A CA 1
ATOM 715 C C . ASP A 1 91 ? -6.767 7.053 -7.836 1.00 96.12 91 ASP A C 1
ATOM 717 O O . ASP A 1 91 ? -7.151 8.120 -8.317 1.00 96.12 91 ASP A O 1
ATOM 721 N N . HIS A 1 92 ? -5.550 6.912 -7.303 1.00 95.12 92 HIS A N 1
ATOM 722 C CA . HIS A 1 92 ? -4.560 7.979 -7.223 1.00 95.12 92 HIS A CA 1
ATOM 723 C C . HIS A 1 92 ? -3.175 7.484 -7.631 1.00 95.12 92 HIS A C 1
ATOM 725 O O . HIS A 1 92 ? -2.789 6.355 -7.330 1.00 95.12 92 HIS A O 1
ATOM 731 N N . VAL A 1 93 ? -2.402 8.357 -8.276 1.00 91.56 93 VAL A N 1
ATOM 732 C CA . VAL A 1 93 ? -0.992 8.116 -8.595 1.00 91.56 93 VAL A CA 1
ATOM 733 C C . VAL A 1 93 ? -0.156 9.234 -7.990 1.00 91.56 93 VAL A C 1
ATOM 735 O O . VAL A 1 93 ? -0.442 10.410 -8.207 1.00 91.56 93 VAL A O 1
ATOM 738 N N . VAL A 1 94 ? 0.873 8.865 -7.234 1.00 91.25 94 VAL A N 1
ATOM 739 C CA . VAL A 1 94 ? 1.798 9.797 -6.586 1.00 91.25 94 VAL A CA 1
ATOM 740 C C . VAL A 1 94 ? 3.145 9.729 -7.294 1.00 91.25 94 VAL A C 1
ATOM 742 O O . VAL A 1 94 ? 3.762 8.663 -7.345 1.00 91.25 94 VAL A O 1
ATOM 745 N N . ASP A 1 95 ? 3.607 10.868 -7.817 1.00 86.69 95 ASP A N 1
ATOM 746 C CA . ASP A 1 95 ? 4.983 11.019 -8.299 1.00 86.69 95 ASP A CA 1
ATOM 747 C C . ASP A 1 95 ? 5.927 11.117 -7.092 1.00 86.69 95 ASP A C 1
ATOM 749 O O . ASP A 1 95 ? 5.859 12.061 -6.301 1.00 86.69 95 ASP A O 1
ATOM 753 N N . THR A 1 96 ? 6.800 10.125 -6.936 1.00 87.62 96 THR A N 1
ATOM 754 C CA . THR A 1 96 ? 7.776 10.061 -5.841 1.00 87.62 96 THR A CA 1
ATOM 755 C C . THR A 1 96 ? 9.140 10.633 -6.223 1.00 87.62 96 THR A C 1
ATOM 757 O O . THR A 1 96 ? 10.047 10.650 -5.394 1.00 87.62 96 THR A O 1
ATOM 760 N N . SER A 1 97 ? 9.309 11.164 -7.440 1.00 80.38 97 SER A N 1
ATOM 761 C CA . SER A 1 97 ? 10.594 11.671 -7.939 1.00 80.38 97 SER A CA 1
ATOM 762 C C . SER A 1 97 ? 11.033 13.005 -7.320 1.00 80.38 97 SER A C 1
ATOM 764 O O . SER A 1 97 ? 12.014 13.592 -7.773 1.00 80.38 97 SER A O 1
ATOM 766 N N . GLY A 1 98 ? 10.293 13.543 -6.347 1.00 69.19 98 GLY A N 1
ATOM 767 C CA . GLY A 1 98 ? 10.647 14.765 -5.619 1.00 69.19 98 GLY A CA 1
ATOM 768 C C . GLY A 1 98 ? 10.535 16.070 -6.418 1.00 69.19 98 GLY A C 1
ATOM 769 O O . GLY A 1 98 ? 10.688 17.139 -5.839 1.00 69.19 98 GLY A O 1
ATOM 770 N N . HIS A 1 99 ? 10.210 16.030 -7.712 1.00 61.06 99 HIS A N 1
ATOM 771 C CA . HIS A 1 99 ? 10.034 17.215 -8.558 1.00 61.06 99 HIS A CA 1
ATOM 772 C C . HIS A 1 99 ? 8.606 17.764 -8.460 1.00 61.06 99 HIS A C 1
ATOM 774 O O . HIS A 1 99 ? 7.875 17.826 -9.445 1.00 61.06 99 HIS A O 1
ATOM 780 N N . HIS A 1 100 ? 8.195 18.180 -7.265 1.00 57.84 100 HIS A N 1
ATOM 781 C CA . HIS A 1 100 ? 6.993 18.995 -7.121 1.00 57.84 100 HIS A CA 1
ATOM 782 C C . HIS A 1 100 ? 7.416 20.442 -6.837 1.00 57.84 100 HIS A C 1
ATOM 784 O O . HIS A 1 100 ? 8.065 20.674 -5.814 1.00 57.84 100 HIS A O 1
ATOM 790 N N . PRO A 1 101 ? 7.059 21.425 -7.690 1.00 58.62 101 PRO A N 1
ATOM 791 C CA . PRO A 1 101 ? 7.553 22.804 -7.583 1.00 58.62 101 PRO A CA 1
ATOM 792 C C . PRO A 1 101 ? 7.182 23.499 -6.263 1.00 58.62 101 PRO A C 1
ATOM 794 O O . PRO A 1 101 ? 7.768 24.519 -5.923 1.00 58.62 101 PRO A O 1
ATOM 797 N N . GLN A 1 102 ? 6.237 22.941 -5.501 1.00 58.50 102 GLN A N 1
ATOM 798 C CA . GLN A 1 102 ? 5.804 23.456 -4.198 1.00 58.50 102 GLN A CA 1
ATOM 799 C C . GLN A 1 102 ? 6.125 22.505 -3.027 1.00 58.50 102 GLN A C 1
ATOM 801 O O . GLN A 1 102 ? 5.641 22.726 -1.923 1.00 58.50 102 GLN A O 1
ATOM 806 N N . CYS A 1 103 ? 6.886 21.419 -3.236 1.00 51.62 103 CYS A N 1
ATOM 807 C CA . CYS A 1 103 ? 7.251 20.502 -2.149 1.00 51.62 103 CYS A CA 1
ATOM 808 C C . CYS A 1 103 ? 8.577 20.933 -1.490 1.00 51.62 103 CYS A C 1
ATOM 810 O O . CYS A 1 103 ? 9.638 20.787 -2.106 1.00 51.62 103 CYS A O 1
ATOM 812 N N . PRO A 1 104 ? 8.558 21.405 -0.226 1.00 49.44 104 PRO A N 1
ATOM 813 C CA . PRO A 1 104 ? 9.744 21.915 0.471 1.00 49.44 104 PRO A CA 1
ATOM 814 C C . PRO A 1 104 ? 10.740 20.817 0.887 1.00 49.44 104 PRO A C 1
ATOM 816 O O . PRO A 1 104 ? 11.802 21.121 1.420 1.00 49.44 104 PRO A O 1
ATOM 819 N N . TRP A 1 105 ? 10.410 19.536 0.682 1.00 46.44 105 TRP A N 1
ATOM 820 C CA . TRP A 1 105 ? 11.318 18.405 0.913 1.00 46.44 105 TRP A CA 1
ATOM 821 C C . TRP A 1 105 ? 12.263 18.144 -0.273 1.00 46.44 105 TRP A C 1
ATOM 823 O O . TRP A 1 105 ? 13.306 17.522 -0.088 1.00 46.44 105 TRP A O 1
ATOM 833 N N . SER A 1 106 ? 11.940 18.640 -1.473 1.00 48.78 106 SER A N 1
ATOM 834 C CA . SER A 1 106 ? 12.696 18.375 -2.711 1.00 48.78 106 SER A CA 1
ATOM 835 C C . SER A 1 106 ? 14.168 18.814 -2.666 1.00 48.78 106 SER A C 1
ATOM 837 O O . SER A 1 106 ? 14.991 18.287 -3.406 1.00 48.78 106 SER A O 1
ATOM 839 N N . SER A 1 107 ? 14.521 19.724 -1.757 1.00 43.16 107 SER A N 1
ATOM 840 C CA . SER A 1 107 ? 15.875 20.246 -1.552 1.00 43.16 107 SER A CA 1
ATOM 841 C C . SER A 1 107 ? 16.719 19.473 -0.525 1.00 43.16 107 SER A C 1
ATOM 843 O O . SER A 1 107 ? 17.877 19.825 -0.316 1.00 43.16 107 SER A O 1
ATOM 845 N N . ARG A 1 108 ? 16.190 18.419 0.118 1.00 45.38 108 ARG A N 1
ATOM 846 C CA . ARG A 1 108 ? 16.880 17.681 1.200 1.00 45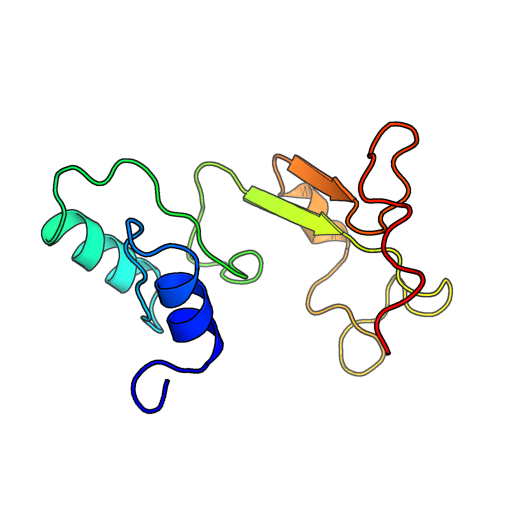.38 108 ARG A CA 1
ATOM 847 C C . ARG A 1 108 ? 17.627 16.409 0.771 1.00 45.38 108 ARG A C 1
ATOM 849 O O . ARG A 1 108 ? 18.011 15.621 1.628 1.00 45.38 108 ARG A O 1
ATOM 856 N N . THR A 1 109 ? 17.867 16.201 -0.524 1.00 47.12 109 THR A N 1
ATOM 857 C CA . THR A 1 109 ? 18.726 15.107 -1.031 1.00 47.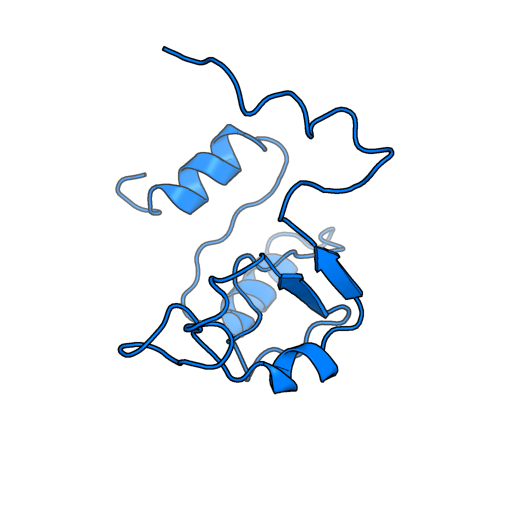12 109 THR A CA 1
ATOM 858 C C . THR A 1 109 ? 20.182 15.509 -1.266 1.00 47.12 109 THR A C 1
ATOM 860 O O . THR A 1 109 ? 20.972 14.684 -1.715 1.00 47.12 109 THR A O 1
ATOM 863 N N . ALA A 1 110 ? 20.582 16.732 -0.909 1.00 48.62 110 ALA A N 1
ATOM 864 C CA . ALA A 1 110 ? 21.991 17.072 -0.774 1.00 48.62 110 ALA A CA 1
ATOM 865 C C . ALA A 1 110 ? 22.374 17.094 0.709 1.00 48.62 110 ALA A C 1
ATOM 867 O O . ALA A 1 110 ? 21.912 17.948 1.466 1.00 48.62 110 ALA A O 1
ATOM 868 N N . SER A 1 111 ? 23.313 16.220 1.069 1.00 45.22 111 SER A N 1
ATOM 869 C CA . SER A 1 111 ? 24.065 16.182 2.333 1.00 45.22 111 SER A CA 1
ATOM 870 C C . SER A 1 111 ? 23.394 15.446 3.502 1.00 45.22 111 SER A C 1
ATOM 872 O O . SER A 1 111 ? 22.761 16.040 4.371 1.00 45.22 111 SER A O 1
ATOM 874 N N . ALA A 1 112 ? 23.669 14.149 3.595 1.00 27.86 112 ALA A N 1
ATOM 875 C CA . ALA A 1 112 ? 24.064 13.548 4.866 1.00 27.86 112 ALA A CA 1
ATOM 876 C C . ALA A 1 112 ? 25.329 12.699 4.599 1.00 27.86 112 ALA A C 1
ATOM 878 O O . ALA A 1 112 ? 25.423 12.151 3.499 1.00 27.86 112 ALA A O 1
ATOM 879 N N . PRO A 1 113 ? 26.310 12.708 5.522 1.00 41.38 113 PRO A N 1
ATOM 880 C CA . PRO A 1 113 ? 27.690 12.255 5.304 1.00 41.38 113 PRO A CA 1
ATOM 881 C C . PRO A 1 113 ? 27.841 10.755 5.037 1.00 41.38 113 PRO A C 1
ATOM 883 O O . PRO A 1 113 ? 26.975 9.977 5.498 1.00 41.38 113 PRO A O 1
#

Foldseek 3Di:
DVVADPVQVVVCVVCVPDDGDDDPPVVVRVVVCCVVPVPDDDDDDDPCLPVVVDDDPAAEAEDEDDPPVAPQPDPPRHDDPDGPCSCVVGPYYDYPNLPDPPDPCSPVPPDDD